Protein AF-A0A268BMJ1-F1 (afdb_monomer)

pLDDT: mean 73.11, std 14.6, range [40.25, 92.81]

Structure (mmCIF, N/CA/C/O backbone):
data_AF-A0A268BMJ1-F1
#
_entry.id   AF-A0A268BMJ1-F1
#
loop_
_atom_site.group_PDB
_atom_site.id
_atom_site.type_symbol
_atom_site.label_atom_id
_atom_site.label_alt_id
_atom_site.label_comp_id
_atom_site.label_asym_id
_atom_site.label_entity_id
_atom_site.label_seq_id
_atom_site.pdbx_PDB_ins_code
_atom_site.Cartn_x
_atom_site.Cartn_y
_atom_site.Cartn_z
_atom_site.occupancy
_atom_site.B_iso_or_equiv
_atom_site.auth_seq_id
_atom_site.auth_comp_id
_atom_site.auth_asym_id
_atom_site.auth_atom_id
_atom_site.pdbx_PDB_model_num
ATOM 1 N N . MET A 1 1 ? -12.497 -2.805 25.766 1.00 65.94 1 MET A N 1
ATOM 2 C CA . MET A 1 1 ? -13.176 -3.243 24.515 1.00 65.94 1 MET A CA 1
ATOM 3 C C . MET A 1 1 ? -14.167 -2.225 23.926 1.00 65.94 1 MET A C 1
ATOM 5 O O . MET A 1 1 ? -14.200 -2.080 22.712 1.00 65.94 1 MET A O 1
ATOM 9 N N . GLN A 1 2 ? -14.953 -1.469 24.716 1.00 75.50 2 GLN A N 1
ATOM 10 C CA . GLN A 1 2 ? -16.015 -0.579 24.180 1.00 75.50 2 GLN A CA 1
ATOM 11 C C . GLN A 1 2 ? -15.557 0.425 23.104 1.00 75.50 2 GLN A C 1
ATOM 13 O O . GLN A 1 2 ? -16.293 0.701 22.161 1.00 75.50 2 GLN A O 1
ATOM 18 N N . LYS A 1 3 ? -14.323 0.926 23.209 1.00 83.88 3 LYS A N 1
ATOM 19 C CA . LYS A 1 3 ? -13.743 1.883 22.258 1.00 83.88 3 LYS A CA 1
ATOM 20 C C . LYS A 1 3 ? -13.595 1.315 20.834 1.00 83.88 3 LYS A C 1
ATOM 22 O O . LYS A 1 3 ? -13.733 2.074 19.882 1.00 83.88 3 LYS A O 1
ATOM 27 N N . ILE A 1 4 ? -13.373 0.002 20.689 1.00 85.00 4 ILE A N 1
ATOM 28 C CA . ILE A 1 4 ? -13.319 -0.683 19.383 1.00 85.00 4 ILE A CA 1
ATOM 29 C C . ILE A 1 4 ? -14.701 -0.654 18.730 1.00 85.00 4 ILE A C 1
ATOM 31 O O . ILE A 1 4 ? -14.829 -0.207 17.596 1.00 85.00 4 ILE A O 1
ATOM 35 N N . SER A 1 5 ? -15.742 -1.048 19.468 1.00 84.62 5 SER A N 1
ATOM 36 C CA . SER A 1 5 ? -17.118 -1.028 18.960 1.00 84.62 5 SER A CA 1
ATOM 37 C C . SER A 1 5 ? -17.560 0.382 18.566 1.00 84.62 5 SER A C 1
ATOM 39 O O . SER A 1 5 ? -18.101 0.563 17.485 1.00 84.62 5 SER A O 1
ATOM 41 N N . THR A 1 6 ? -17.261 1.405 19.374 1.00 86.19 6 THR A N 1
ATOM 42 C CA . THR A 1 6 ? -17.581 2.796 19.004 1.00 86.19 6 THR A CA 1
ATOM 43 C C . THR A 1 6 ? -16.896 3.220 17.702 1.00 86.19 6 THR A C 1
ATOM 45 O O . THR A 1 6 ? -17.524 3.861 16.863 1.00 86.19 6 THR A O 1
ATOM 48 N N . TYR A 1 7 ? -15.632 2.838 17.512 1.00 85.69 7 TYR A N 1
ATOM 49 C CA . TYR A 1 7 ? -14.881 3.158 16.301 1.00 85.69 7 TYR A CA 1
ATOM 50 C C . TYR A 1 7 ? -15.445 2.450 15.058 1.00 85.69 7 TYR A C 1
ATOM 52 O O . TYR A 1 7 ? -15.630 3.089 14.023 1.00 85.69 7 TYR A O 1
ATOM 60 N N . VAL A 1 8 ? -15.764 1.156 15.155 1.00 85.56 8 VAL A N 1
ATOM 61 C CA . VAL A 1 8 ? -16.373 0.394 14.051 1.00 85.56 8 VAL A CA 1
ATOM 62 C C . VAL A 1 8 ? -17.733 0.995 13.675 1.00 85.56 8 VAL A C 1
ATOM 64 O O . VAL A 1 8 ? -17.970 1.301 12.507 1.00 85.56 8 VAL A O 1
ATOM 67 N N . GLU A 1 9 ? -18.598 1.278 14.645 1.00 86.00 9 GLU A N 1
ATOM 68 C CA . GLU A 1 9 ? -19.900 1.908 14.402 1.00 86.00 9 GLU A CA 1
ATOM 69 C C . GLU A 1 9 ? -19.781 3.277 13.723 1.00 86.00 9 GLU A C 1
ATOM 71 O O . GLU A 1 9 ? -20.530 3.561 12.786 1.00 86.00 9 GLU A O 1
ATOM 76 N N . GLU A 1 10 ? -18.820 4.105 14.136 1.00 86.88 10 GLU A N 1
ATOM 77 C CA . GLU A 1 10 ? -18.572 5.409 13.519 1.00 86.88 10 GLU A CA 1
ATOM 78 C C . GLU A 1 10 ? -18.155 5.263 12.046 1.00 86.88 10 GLU A C 1
ATOM 80 O O . GLU A 1 10 ? -18.724 5.920 11.170 1.00 86.88 10 GLU A O 1
ATOM 85 N N . GLN A 1 11 ? -17.228 4.347 11.742 1.00 85.31 11 GLN A N 1
ATOM 86 C CA . GLN A 1 11 ? -16.739 4.112 10.374 1.00 85.31 11 GLN A CA 1
ATOM 87 C C . GLN A 1 11 ? -17.820 3.551 9.435 1.00 85.31 11 GLN A C 1
ATOM 89 O O . GLN A 1 11 ? -17.830 3.822 8.225 1.00 85.31 11 GLN A O 1
ATOM 94 N N . PHE A 1 12 ? -18.756 2.779 9.982 1.00 83.56 12 PHE A N 1
ATOM 95 C CA . PHE A 1 12 ? -19.826 2.125 9.232 1.00 83.56 12 PHE A CA 1
ATOM 96 C C . PHE A 1 12 ? -21.176 2.861 9.308 1.00 83.56 12 PHE A C 1
ATOM 98 O O . PHE A 1 12 ? -22.149 2.383 8.731 1.00 83.56 12 PHE A O 1
ATOM 105 N N . SER A 1 13 ? -21.233 4.042 9.931 1.00 82.56 13 SER A N 1
ATOM 106 C CA . SER A 1 13 ? -22.466 4.822 10.136 1.00 82.56 13 SER A CA 1
ATOM 107 C C . SER A 1 13 ? -23.198 5.226 8.845 1.00 82.56 13 SER A C 1
ATOM 109 O O . SER A 1 13 ? -24.424 5.297 8.836 1.00 82.56 13 SER A O 1
ATOM 111 N N . ASP A 1 14 ? -22.483 5.435 7.732 1.00 82.38 14 ASP A N 1
ATOM 112 C CA . ASP A 1 14 ? -23.104 5.797 6.442 1.00 82.38 14 ASP A CA 1
ATOM 113 C C . ASP A 1 14 ? -23.727 4.612 5.676 1.00 82.38 14 ASP A C 1
ATOM 115 O O . ASP A 1 14 ? -24.247 4.800 4.571 1.00 82.38 14 ASP A O 1
ATOM 119 N N . LEU A 1 15 ? -23.595 3.377 6.174 1.00 78.31 15 LEU A N 1
ATOM 120 C CA . LEU A 1 15 ? -24.062 2.178 5.475 1.00 78.31 15 LEU A CA 1
ATOM 121 C C . LEU A 1 15 ? -25.439 1.728 5.972 1.00 78.31 15 LEU A C 1
ATOM 123 O O . LEU A 1 15 ? -25.711 1.795 7.169 1.00 78.31 15 LEU A O 1
ATOM 127 N N . PRO A 1 16 ? -26.300 1.209 5.077 1.00 77.31 16 PRO A N 1
ATOM 128 C CA . PRO A 1 16 ? -27.537 0.569 5.501 1.00 77.31 16 PRO A CA 1
ATOM 129 C C . PRO A 1 16 ? -27.223 -0.691 6.322 1.00 77.31 16 PRO A C 1
ATOM 131 O O . PRO A 1 16 ? -26.332 -1.457 5.952 1.00 77.31 16 PRO A O 1
ATOM 134 N N . GLU A 1 17 ? -27.982 -0.937 7.393 1.00 75.75 17 GLU A N 1
ATOM 135 C CA . GLU A 1 17 ? -27.951 -2.202 8.142 1.00 75.75 17 GLU A CA 1
ATOM 136 C C . GLU A 1 17 ? -28.555 -3.328 7.298 1.00 75.75 17 GLU A C 1
ATOM 138 O O . GLU A 1 17 ? -29.719 -3.705 7.424 1.00 75.75 17 GLU A O 1
ATOM 143 N N . THR A 1 18 ? -27.756 -3.844 6.371 1.00 81.62 18 THR A N 1
ATOM 144 C CA . THR A 1 18 ? -28.019 -5.116 5.705 1.00 81.62 18 THR A CA 1
ATOM 145 C C . THR A 1 18 ? -27.335 -6.234 6.483 1.00 81.62 18 THR A C 1
ATOM 147 O O . THR A 1 18 ? -26.334 -6.001 7.158 1.00 81.62 18 THR A O 1
ATOM 150 N N . GLU A 1 19 ? -27.839 -7.463 6.356 1.00 82.75 19 GLU A N 1
ATOM 151 C CA . GLU A 1 19 ? -27.267 -8.653 7.008 1.00 82.75 19 GLU A CA 1
ATOM 152 C C . GLU A 1 19 ? -25.744 -8.745 6.814 1.00 82.75 19 GLU A C 1
ATOM 154 O O . GLU A 1 19 ? -24.999 -8.934 7.766 1.00 82.75 19 GLU A O 1
ATOM 159 N N . GLN A 1 20 ? -25.269 -8.476 5.598 1.00 80.38 20 GLN A N 1
ATOM 160 C CA . GLN A 1 20 ? -23.849 -8.539 5.253 1.00 80.38 20 GLN A CA 1
ATOM 161 C C . GLN A 1 20 ? -23.012 -7.420 5.902 1.00 80.38 20 GLN A C 1
ATOM 163 O O . GLN A 1 20 ? -21.856 -7.646 6.246 1.00 80.38 20 GLN A O 1
ATOM 168 N N . VAL A 1 21 ? -23.573 -6.213 6.069 1.00 83.88 21 VAL A N 1
ATOM 169 C CA . VAL A 1 21 ? -22.890 -5.112 6.775 1.00 83.88 21 VAL A CA 1
ATOM 170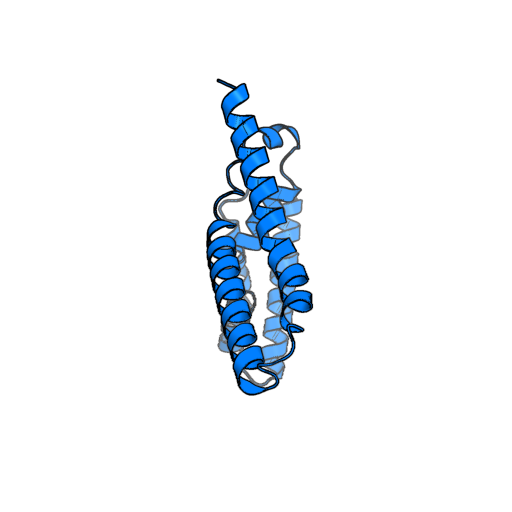 C C . VAL A 1 21 ? -22.774 -5.435 8.260 1.00 83.88 21 VAL A C 1
ATOM 172 O O . VAL A 1 21 ? -21.739 -5.159 8.857 1.00 83.88 21 VAL A O 1
ATOM 175 N N . VAL A 1 22 ? -23.805 -6.047 8.846 1.00 86.12 22 VAL A N 1
ATOM 176 C CA . VAL A 1 22 ? -23.778 -6.498 10.244 1.00 86.12 22 VAL A CA 1
ATOM 177 C C . VAL A 1 22 ? -22.715 -7.579 10.441 1.00 86.12 22 VAL A C 1
ATOM 179 O O . VAL A 1 22 ? -21.898 -7.455 11.348 1.00 86.12 22 VAL A O 1
ATOM 182 N N . THR A 1 23 ? -22.652 -8.582 9.558 1.00 87.12 23 THR A N 1
ATOM 183 C CA . THR A 1 23 ? -21.601 -9.612 9.606 1.00 87.12 23 THR A CA 1
ATOM 184 C C . THR A 1 23 ? -20.206 -9.002 9.501 1.00 87.12 23 THR A C 1
ATOM 186 O O . THR A 1 23 ? -19.344 -9.309 10.315 1.00 87.12 23 THR A O 1
ATOM 189 N N . LEU A 1 24 ? -19.995 -8.084 8.552 1.00 86.00 24 LEU A N 1
ATOM 190 C CA . LEU A 1 24 ? -18.697 -7.439 8.366 1.00 86.00 24 LEU A CA 1
ATOM 191 C C . LEU A 1 24 ? -18.264 -6.623 9.595 1.00 86.00 24 LEU A C 1
ATOM 193 O O . LEU A 1 24 ? -17.087 -6.617 9.946 1.00 86.00 24 LEU A O 1
ATOM 197 N N . LYS A 1 25 ? -19.199 -5.924 10.247 1.00 88.19 25 LYS A N 1
ATOM 198 C CA . LYS A 1 25 ? -18.912 -5.179 11.480 1.00 88.19 25 LYS A CA 1
ATOM 199 C C . LYS A 1 25 ? -18.435 -6.103 12.599 1.00 88.19 25 LYS A C 1
ATOM 201 O O . LYS A 1 25 ? -17.445 -5.775 13.247 1.00 88.19 25 LYS A O 1
ATOM 206 N N . GLU A 1 26 ? -19.109 -7.236 12.806 1.00 89.31 26 GLU A N 1
ATOM 207 C CA . GLU A 1 26 ? -18.706 -8.212 13.827 1.00 89.31 26 GLU A CA 1
ATOM 208 C C . GLU A 1 26 ? -17.348 -8.841 13.493 1.00 89.31 26 GLU A C 1
ATOM 210 O O . GLU A 1 26 ? -16.476 -8.863 14.353 1.00 89.31 26 GLU A O 1
ATOM 215 N N . GLU A 1 27 ? -17.093 -9.227 12.238 1.00 89.00 27 GLU A N 1
ATOM 216 C CA 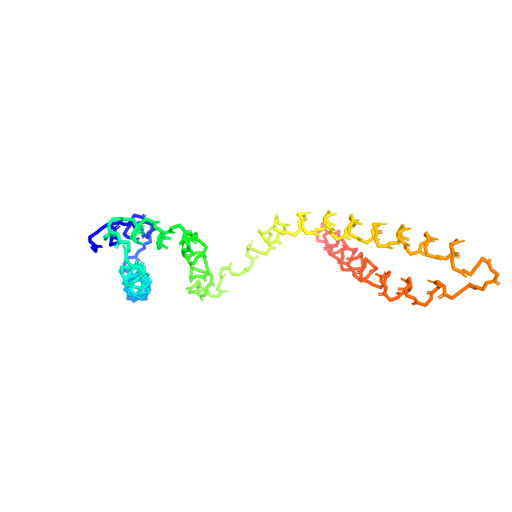. GLU A 1 27 ? -15.782 -9.767 11.832 1.00 89.00 27 GLU A CA 1
ATOM 217 C C . GLU A 1 27 ? -14.630 -8.782 12.099 1.00 89.00 27 GLU A C 1
ATOM 219 O O . GLU A 1 27 ? -13.568 -9.157 12.602 1.00 89.00 27 GLU A O 1
ATOM 224 N N . ILE A 1 28 ? -14.831 -7.500 11.776 1.00 89.56 28 ILE A N 1
ATOM 225 C CA . ILE A 1 28 ? -13.822 -6.457 12.009 1.00 89.56 28 ILE A CA 1
ATOM 226 C C . ILE A 1 28 ? -13.622 -6.219 13.504 1.00 89.56 28 ILE A C 1
ATOM 228 O O . ILE A 1 28 ? -12.490 -6.024 13.952 1.00 89.56 28 ILE A O 1
ATOM 232 N N . LYS A 1 29 ? -14.709 -6.218 14.275 1.00 90.88 29 LYS A N 1
ATOM 233 C CA . LYS A 1 29 ? -14.666 -6.046 15.723 1.00 90.88 29 LYS A CA 1
ATOM 234 C C . LYS A 1 29 ? -13.905 -7.194 16.382 1.00 90.88 29 LY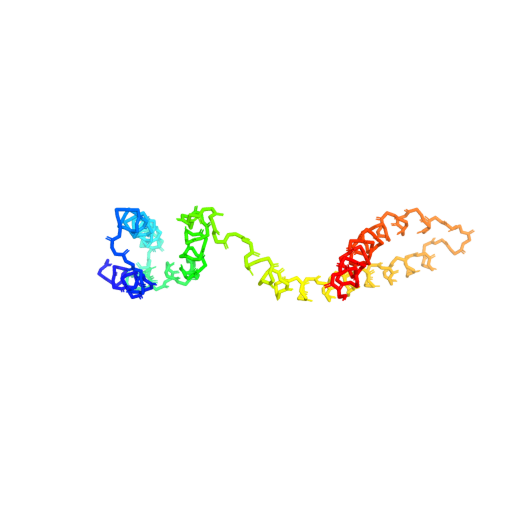S A C 1
ATOM 236 O O . LYS A 1 29 ? -12.965 -6.909 17.117 1.00 90.88 29 LYS A O 1
ATOM 241 N N . ASP A 1 30 ? -14.224 -8.441 16.051 1.00 91.00 30 ASP A N 1
ATOM 242 C CA . ASP A 1 30 ? -13.541 -9.625 16.579 1.00 91.00 30 ASP A CA 1
ATOM 243 C C . ASP A 1 30 ? -12.042 -9.596 16.246 1.00 91.00 30 ASP A C 1
ATOM 245 O O . ASP A 1 30 ? -11.200 -9.795 17.121 1.00 91.00 30 ASP A O 1
ATOM 249 N N . SER A 1 31 ? -11.687 -9.243 15.005 1.00 91.00 31 SER A N 1
ATOM 250 C CA . SER A 1 31 ? -10.284 -9.120 14.590 1.00 91.00 31 SER A CA 1
ATOM 251 C C . SER A 1 31 ? -9.533 -8.014 15.346 1.00 91.00 31 SER A C 1
ATOM 253 O O . SER A 1 31 ? -8.374 -8.190 15.734 1.00 91.00 31 SER A O 1
ATOM 255 N N . LEU A 1 32 ? -10.173 -6.864 15.576 1.00 89.94 32 LEU A N 1
ATOM 256 C CA . LEU A 1 32 ? -9.589 -5.774 16.360 1.00 89.94 32 LEU A CA 1
ATOM 257 C C . LEU A 1 32 ? -9.441 -6.144 17.840 1.00 89.94 32 LEU A C 1
ATOM 259 O O . LEU A 1 32 ? -8.445 -5.760 18.456 1.00 89.94 32 LEU A O 1
ATOM 263 N N . GLU A 1 33 ? -10.404 -6.871 18.407 1.00 91.50 33 GLU A N 1
ATOM 264 C CA . GLU A 1 33 ? -10.363 -7.346 19.792 1.00 91.50 33 GLU A CA 1
ATOM 265 C C . GLU A 1 33 ? -9.252 -8.381 20.001 1.00 91.50 33 GLU A C 1
ATOM 267 O O . GLU A 1 33 ? -8.495 -8.258 20.965 1.00 91.50 33 GLU A O 1
ATOM 272 N N . GLU A 1 34 ? -9.086 -9.329 19.075 1.00 92.50 34 GLU A N 1
ATOM 273 C CA . GLU A 1 34 ? -7.983 -10.298 19.082 1.00 92.50 34 GLU A CA 1
ATOM 274 C C . GLU A 1 34 ? -6.627 -9.578 19.048 1.00 92.50 34 GLU A C 1
ATOM 276 O O . GLU A 1 34 ? -5.772 -9.785 19.912 1.00 92.50 34 GLU A O 1
ATOM 281 N N . LYS A 1 35 ? -6.463 -8.622 18.129 1.00 91.00 35 LYS A N 1
ATOM 282 C CA . LYS A 1 35 ? -5.215 -7.859 17.992 1.00 91.00 35 LYS A CA 1
ATOM 283 C C . LYS A 1 35 ? -4.924 -6.967 19.203 1.00 91.00 35 LYS A C 1
ATOM 285 O O . LYS A 1 35 ? -3.768 -6.766 19.578 1.00 91.00 35 LYS A O 1
ATOM 290 N N . ALA A 1 36 ? -5.959 -6.411 19.832 1.00 90.56 36 ALA A N 1
ATOM 291 C CA . ALA A 1 36 ? -5.809 -5.682 21.087 1.00 90.56 36 ALA A CA 1
ATOM 292 C C . ALA A 1 36 ? -5.422 -6.629 22.236 1.00 90.56 36 ALA A C 1
ATOM 294 O O . ALA A 1 36 ? -4.573 -6.272 23.053 1.00 90.56 36 ALA A O 1
ATOM 295 N N . ALA A 1 37 ? -5.982 -7.840 22.285 1.00 91.00 37 ALA A N 1
ATOM 296 C CA . ALA A 1 37 ? -5.618 -8.854 23.271 1.00 91.00 37 ALA A CA 1
ATOM 297 C C . ALA A 1 37 ? -4.149 -9.278 23.159 1.00 91.00 37 ALA A C 1
ATOM 299 O O . ALA A 1 37 ? -3.462 -9.339 24.181 1.00 91.00 37 ALA A O 1
ATOM 300 N N . ASP A 1 38 ? -3.632 -9.440 21.942 1.00 92.81 38 ASP A N 1
ATOM 301 C CA . ASP A 1 38 ? -2.208 -9.704 21.710 1.00 92.81 38 ASP A CA 1
ATOM 302 C C . ASP A 1 38 ? -1.321 -8.600 22.301 1.00 92.81 38 ASP A C 1
ATOM 304 O O . ASP A 1 38 ? -0.327 -8.865 22.982 1.00 92.81 38 ASP A O 1
ATOM 308 N N . PHE A 1 39 ? -1.706 -7.334 22.125 1.00 89.81 39 PHE A N 1
ATOM 309 C CA . PHE A 1 39 ? -0.959 -6.219 22.704 1.00 89.81 39 PHE A CA 1
ATOM 310 C C . PHE A 1 39 ? -1.067 -6.126 24.226 1.00 89.81 39 PHE A C 1
ATOM 312 O O . PHE A 1 39 ? -0.127 -5.630 24.853 1.00 89.81 39 PHE A O 1
ATOM 319 N N . MET A 1 40 ? -2.153 -6.615 24.825 1.00 89.00 40 MET A N 1
ATOM 320 C CA . MET A 1 40 ? -2.251 -6.758 26.280 1.00 89.00 40 MET A CA 1
ATOM 321 C C . MET A 1 40 ? -1.315 -7.862 26.795 1.00 89.00 40 MET A C 1
ATOM 323 O O . MET A 1 40 ? -0.670 -7.676 27.827 1.00 89.00 40 MET A O 1
ATOM 327 N N . LEU A 1 41 ? -1.161 -8.970 26.057 1.00 90.06 41 LEU A N 1
ATOM 328 C CA . LEU A 1 41 ? -0.194 -10.030 26.384 1.00 90.06 41 LEU A CA 1
ATOM 329 C C . LEU A 1 41 ? 1.263 -9.555 26.287 1.00 90.06 41 LEU A C 1
ATOM 331 O O . LEU A 1 41 ? 2.102 -9.990 27.073 1.00 90.06 41 LEU A O 1
ATOM 335 N N . GLU A 1 42 ? 1.560 -8.606 25.396 1.00 87.56 42 GLU A N 1
ATOM 336 C CA . GLU A 1 42 ? 2.856 -7.907 25.339 1.00 87.56 42 GLU A CA 1
ATOM 337 C C . GLU A 1 42 ? 3.115 -6.982 26.551 1.00 87.56 42 GLU A C 1
ATOM 339 O O . GLU A 1 42 ? 4.150 -6.315 26.613 1.00 87.56 42 GLU A O 1
ATOM 344 N N . GLY A 1 43 ? 2.193 -6.919 27.515 1.00 86.94 43 GLY A N 1
ATOM 345 C CA . GLY A 1 43 ? 2.320 -6.120 28.731 1.00 86.94 43 GLY A CA 1
ATOM 346 C C . GLY A 1 43 ? 1.877 -4.664 28.580 1.00 86.94 43 GLY A C 1
ATOM 347 O O . GLY A 1 43 ? 2.219 -3.844 29.433 1.00 86.94 43 GLY A O 1
ATOM 348 N N . LYS A 1 44 ? 1.135 -4.314 27.516 1.00 84.62 44 LYS A N 1
ATOM 349 C CA . LYS A 1 44 ? 0.537 -2.973 27.380 1.00 84.62 44 LYS A CA 1
ATOM 350 C C . LYS A 1 44 ? -0.766 -2.862 28.167 1.00 84.62 44 LYS A C 1
ATOM 352 O O . LYS A 1 44 ? -1.456 -3.850 28.407 1.00 84.62 44 LYS A O 1
ATOM 357 N N . THR A 1 45 ? -1.117 -1.633 28.535 1.00 89.75 45 THR A N 1
ATOM 358 C CA . THR A 1 45 ? -2.427 -1.331 29.124 1.00 89.75 45 THR A CA 1
ATOM 359 C C . THR A 1 45 ? -3.536 -1.547 28.090 1.00 89.75 45 THR A C 1
ATOM 361 O O . THR A 1 45 ? -3.294 -1.436 26.886 1.00 89.75 45 THR A O 1
ATOM 364 N N . GLU A 1 46 ? -4.758 -1.840 28.542 1.00 85.56 46 GLU A N 1
ATOM 365 C CA . GLU A 1 46 ? -5.909 -2.054 27.651 1.00 85.56 46 GLU A CA 1
ATOM 366 C C . GLU A 1 46 ? -6.132 -0.857 26.710 1.00 85.56 46 GLU A C 1
ATOM 368 O O . GLU A 1 46 ? -6.376 -1.028 25.517 1.00 85.56 46 GLU A O 1
ATOM 373 N N . GLU A 1 47 ? -5.991 0.369 27.216 1.00 87.00 47 GLU A N 1
ATOM 374 C CA . GLU A 1 47 ? -6.200 1.579 26.418 1.00 87.00 47 GLU A CA 1
ATOM 375 C C . GLU A 1 47 ? -5.132 1.760 25.331 1.00 87.00 47 GLU A C 1
ATOM 377 O O . GLU A 1 47 ? -5.463 2.085 24.186 1.00 87.00 47 GLU A O 1
ATOM 382 N N . ASP A 1 48 ? -3.863 1.508 25.659 1.00 89.44 48 ASP A N 1
ATOM 383 C CA . ASP A 1 48 ? -2.755 1.595 24.704 1.00 89.44 48 ASP A CA 1
ATOM 384 C C . ASP A 1 48 ? -2.821 0.481 23.659 1.00 89.44 48 ASP A C 1
ATOM 386 O O . ASP A 1 48 ? -2.564 0.718 22.476 1.00 89.44 48 ASP A O 1
ATOM 390 N N . ALA A 1 49 ? -3.198 -0.726 24.082 1.00 90.31 49 ALA A N 1
ATOM 391 C CA . ALA A 1 49 ? -3.407 -1.871 23.209 1.00 90.31 49 ALA A CA 1
ATOM 392 C C . ALA A 1 49 ? -4.504 -1.592 22.175 1.00 90.31 49 ALA A C 1
ATOM 394 O O . ALA A 1 49 ? -4.291 -1.810 20.982 1.00 90.31 49 ALA A O 1
ATOM 395 N N . VAL A 1 50 ? -5.636 -1.027 22.607 1.00 88.25 50 VAL A N 1
ATOM 396 C CA . VAL A 1 50 ? -6.735 -0.640 21.711 1.00 88.25 50 VAL A CA 1
ATOM 397 C C . VAL A 1 50 ? -6.312 0.474 20.754 1.00 88.25 50 VAL A C 1
ATOM 399 O O . VAL A 1 50 ? -6.554 0.373 19.553 1.00 88.25 50 VAL A O 1
ATOM 402 N N . ASN A 1 51 ? -5.649 1.525 21.246 1.00 88.88 51 ASN A N 1
ATOM 403 C CA . ASN A 1 51 ? -5.171 2.608 20.381 1.00 88.88 51 ASN A CA 1
ATOM 404 C C . ASN A 1 51 ? -4.192 2.086 19.320 1.00 88.88 51 ASN A C 1
ATOM 406 O O . ASN A 1 51 ? -4.300 2.447 18.149 1.00 88.88 51 ASN A O 1
ATOM 410 N N . LYS A 1 52 ? -3.266 1.204 19.713 1.00 90.12 52 LYS A N 1
ATOM 411 C CA . LYS A 1 52 ? -2.317 0.581 18.789 1.00 90.12 52 LYS A CA 1
ATOM 412 C C . LYS A 1 52 ? -3.022 -0.327 17.782 1.00 90.12 52 LYS A C 1
ATOM 414 O O . LYS A 1 52 ? -2.702 -0.260 16.602 1.00 90.12 52 LYS A O 1
ATOM 419 N N . ALA A 1 53 ? -3.995 -1.129 18.212 1.00 88.94 53 ALA A N 1
ATOM 420 C CA . ALA A 1 53 ? -4.774 -1.983 17.319 1.00 88.94 53 ALA A CA 1
ATOM 421 C C . ALA A 1 53 ? -5.510 -1.162 16.251 1.00 88.94 53 ALA A C 1
ATOM 423 O O . ALA A 1 53 ? -5.437 -1.514 15.078 1.00 88.94 53 ALA A O 1
ATOM 424 N N . ILE A 1 54 ? -6.126 -0.036 16.627 1.00 87.19 54 ILE A N 1
ATOM 425 C CA . ILE A 1 54 ? -6.792 0.882 15.688 1.00 87.19 54 ILE A CA 1
ATOM 426 C C . ILE A 1 54 ? -5.788 1.461 14.680 1.00 87.19 54 ILE A C 1
ATOM 428 O O . ILE A 1 54 ? -6.040 1.439 13.476 1.00 87.19 54 ILE A O 1
ATOM 432 N N . VAL A 1 55 ? -4.631 1.939 15.147 1.00 88.19 55 VAL A N 1
ATOM 433 C CA . VAL A 1 55 ? -3.584 2.497 14.272 1.00 88.19 55 VAL A CA 1
ATOM 434 C C . VAL A 1 55 ? -3.023 1.437 13.319 1.00 88.19 55 VAL A C 1
ATOM 436 O O . VAL A 1 55 ? -2.903 1.699 12.123 1.00 88.19 55 VAL A O 1
ATOM 439 N N . ASP A 1 56 ? -2.723 0.239 13.823 1.00 86.19 56 ASP A N 1
ATOM 440 C CA . ASP A 1 56 ? -2.142 -0.851 13.035 1.00 86.19 56 ASP A CA 1
ATOM 441 C C . ASP A 1 56 ? -3.163 -1.518 12.100 1.00 86.19 56 ASP A C 1
ATOM 443 O O . ASP A 1 56 ? -2.766 -2.190 11.149 1.00 86.19 56 ASP A O 1
ATOM 447 N N . PHE A 1 57 ? -4.463 -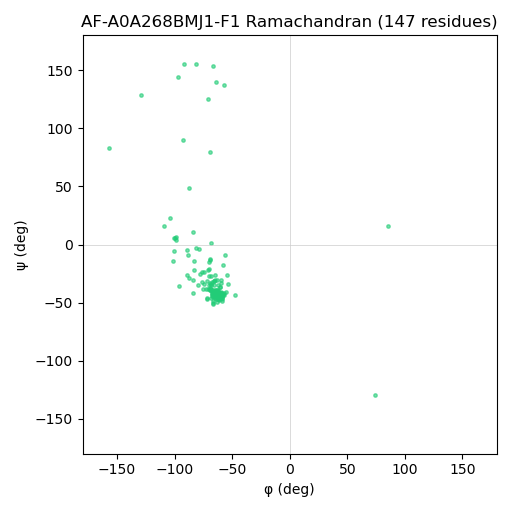1.434 12.390 1.00 84.75 57 PHE A N 1
ATOM 448 C CA . PHE A 1 57 ? -5.517 -1.877 11.470 1.00 84.75 57 PHE A CA 1
ATOM 449 C C . PHE A 1 57 ? -5.706 -0.859 10.339 1.00 84.75 57 PHE A C 1
ATOM 451 O O . PHE A 1 57 ? -5.969 -1.226 9.194 1.00 84.75 57 PHE A O 1
ATOM 458 N N . GLY A 1 58 ? -5.492 0.424 10.632 1.00 81.44 58 GLY A N 1
ATOM 459 C CA . GLY A 1 58 ? -5.464 1.471 9.627 1.00 81.44 58 GLY A CA 1
ATOM 460 C C . GLY A 1 58 ? -6.858 1.820 9.112 1.00 81.44 58 GLY A C 1
ATOM 461 O O . GLY A 1 58 ? -7.758 2.158 9.876 1.00 81.44 58 GLY A O 1
ATOM 462 N N . ASN A 1 59 ? -7.029 1.845 7.790 1.00 78.50 59 ASN A N 1
ATOM 463 C CA . ASN A 1 59 ? -8.141 2.554 7.166 1.00 78.50 59 ASN A CA 1
ATOM 464 C C . ASN A 1 59 ? -9.371 1.657 6.920 1.00 78.50 59 ASN A C 1
ATOM 466 O O . ASN A 1 59 ? -9.537 1.104 5.833 1.00 78.50 59 ASN A O 1
ATOM 470 N N . LEU A 1 60 ? -10.292 1.575 7.892 1.00 81.06 60 LEU A N 1
ATOM 471 C CA . LEU A 1 60 ? -11.588 0.876 7.739 1.00 81.06 60 LEU A CA 1
ATOM 472 C C . LEU A 1 60 ? -12.401 1.375 6.540 1.00 81.06 60 LEU A C 1
ATOM 474 O O . LEU A 1 60 ? -13.201 0.624 5.980 1.00 81.06 60 LEU A O 1
ATOM 478 N N . SER A 1 61 ? -12.193 2.625 6.113 1.00 74.56 61 SER A N 1
ATOM 479 C CA . SER A 1 61 ? -12.876 3.164 4.937 1.00 74.56 61 SER A CA 1
ATOM 480 C C . SER A 1 61 ? -12.472 2.449 3.638 1.00 74.56 61 SER A C 1
ATOM 482 O O . SER A 1 61 ? -13.282 2.370 2.710 1.00 74.56 61 SER A O 1
ATOM 484 N N . GLU A 1 62 ? -11.267 1.871 3.579 1.00 75.62 62 GLU A N 1
ATOM 485 C CA . GLU A 1 62 ? -10.812 1.046 2.457 1.00 75.62 62 GLU A CA 1
ATOM 486 C C . GLU A 1 62 ? -11.542 -0.298 2.443 1.00 75.62 62 GLU A C 1
ATOM 488 O O . GLU A 1 62 ? -12.133 -0.653 1.424 1.00 75.62 62 GLU A O 1
ATOM 493 N N . VAL A 1 63 ? -11.646 -0.958 3.601 1.00 81.62 63 VAL A N 1
ATOM 494 C CA . VAL A 1 63 ? -12.416 -2.203 3.776 1.00 81.62 63 VAL A CA 1
ATOM 495 C C . VAL A 1 63 ? -13.892 -1.990 3.416 1.00 81.62 63 VAL A C 1
ATOM 497 O O . VAL A 1 63 ? -14.470 -2.736 2.623 1.00 81.62 63 VAL A O 1
ATOM 500 N N . LYS A 1 64 ? -14.496 -0.898 3.901 1.00 81.38 64 LYS A N 1
ATOM 501 C CA . LYS A 1 64 ? -15.859 -0.466 3.545 1.00 81.38 64 LYS A CA 1
ATOM 502 C C . LYS A 1 64 ? -16.026 -0.266 2.039 1.00 81.38 64 LYS A C 1
ATOM 504 O O . LYS A 1 64 ? -17.033 -0.682 1.462 1.00 81.38 64 LYS A O 1
ATOM 509 N N . LYS A 1 65 ? -15.052 0.364 1.379 1.00 77.94 65 LYS A N 1
ATOM 510 C CA . LYS A 1 65 ? -15.075 0.598 -0.070 1.00 77.94 65 LYS A CA 1
ATOM 511 C C . LYS A 1 65 ? -14.961 -0.706 -0.854 1.00 77.94 65 LYS A C 1
ATOM 51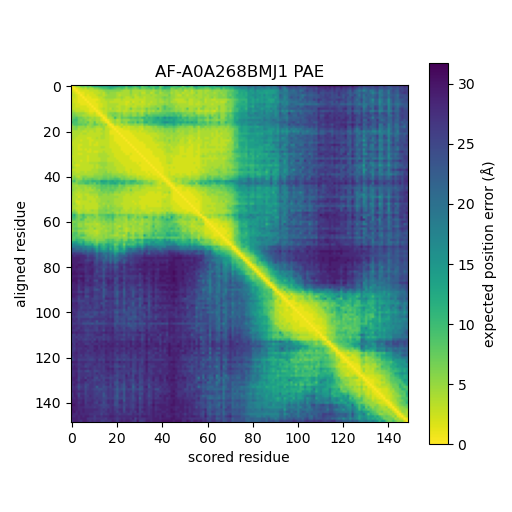3 O O . LYS A 1 65 ? -15.688 -0.870 -1.830 1.00 77.94 65 LYS A O 1
ATOM 518 N N . GLU A 1 66 ? -14.088 -1.622 -0.454 1.00 73.31 66 GLU A N 1
ATOM 519 C CA . GLU A 1 66 ? -13.956 -2.938 -1.086 1.00 73.31 66 GLU A CA 1
ATOM 520 C C . GLU A 1 66 ? -15.235 -3.764 -0.954 1.00 73.31 66 GLU A C 1
ATOM 522 O O . GLU A 1 66 ? -15.732 -4.297 -1.951 1.00 73.31 66 GLU A O 1
ATOM 527 N N . PHE A 1 67 ? -15.833 -3.779 0.235 1.00 77.12 67 PHE A N 1
ATOM 528 C CA . PHE A 1 67 ? -17.106 -4.445 0.483 1.00 77.12 67 PHE A CA 1
ATOM 529 C C . PHE A 1 67 ? -18.241 -3.867 -0.378 1.00 77.12 67 PHE A C 1
ATOM 531 O O . PHE A 1 67 ? -18.972 -4.613 -1.038 1.00 77.12 67 PHE A O 1
ATOM 538 N N . LEU A 1 68 ? -18.340 -2.533 -0.458 1.00 74.62 68 LEU A N 1
ATOM 539 C CA . LEU A 1 68 ? -19.271 -1.832 -1.349 1.00 74.62 68 LEU A CA 1
ATOM 540 C C . LEU A 1 68 ? -19.031 -2.163 -2.829 1.00 74.62 68 LEU A C 1
ATOM 542 O O . LEU A 1 68 ? -19.979 -2.172 -3.612 1.00 74.62 68 LEU A O 1
ATOM 546 N N . LEU A 1 69 ? -17.784 -2.407 -3.241 1.00 71.62 69 LEU A N 1
ATOM 547 C CA . LEU A 1 69 ? -17.448 -2.785 -4.615 1.00 71.62 69 LEU A CA 1
ATOM 548 C C . LEU A 1 69 ? -17.825 -4.237 -4.931 1.00 71.62 69 LEU A C 1
ATOM 550 O O . LEU A 1 69 ? -18.228 -4.503 -6.065 1.00 71.62 69 LEU A O 1
ATOM 554 N N . GLN A 1 70 ? -17.724 -5.152 -3.965 1.00 66.62 70 GLN A N 1
ATOM 555 C CA . GLN A 1 70 ? -18.131 -6.551 -4.136 1.00 66.62 70 GLN A CA 1
ATOM 556 C C . GLN A 1 70 ? -19.654 -6.728 -4.169 1.00 66.62 70 GLN A C 1
ATOM 558 O O . GLN A 1 70 ? -20.154 -7.514 -4.973 1.00 66.62 70 GLN A O 1
ATOM 563 N N . HIS A 1 71 ? -20.392 -5.971 -3.354 1.00 65.44 71 HIS A N 1
ATOM 564 C CA . HIS A 1 71 ? -21.837 -6.161 -3.169 1.00 65.44 71 HIS A CA 1
ATOM 565 C C . HIS A 1 71 ? -22.709 -5.179 -3.966 1.00 65.44 71 HIS A C 1
ATOM 567 O O . HIS A 1 71 ? -23.937 -5.194 -3.862 1.00 65.44 71 HIS A O 1
ATOM 573 N N . LYS A 1 72 ? -22.108 -4.342 -4.824 1.00 58.88 72 LYS A N 1
ATOM 574 C CA . LYS A 1 72 ? -22.863 -3.515 -5.772 1.00 58.88 72 LYS A CA 1
ATOM 575 C C . LYS A 1 72 ? -23.471 -4.402 -6.871 1.00 58.88 72 LYS A C 1
ATOM 577 O O . LYS A 1 72 ? -22.715 -5.089 -7.562 1.00 58.88 72 LYS A O 1
ATOM 582 N N . PRO A 1 73 ? -24.797 -4.365 -7.111 1.00 50.22 73 PRO A N 1
ATOM 583 C CA . PRO A 1 73 ? -25.405 -5.102 -8.214 1.00 50.22 73 PRO A CA 1
ATOM 584 C C . PRO A 1 73 ? -24.763 -4.688 -9.548 1.00 50.22 73 PRO A C 1
ATOM 586 O 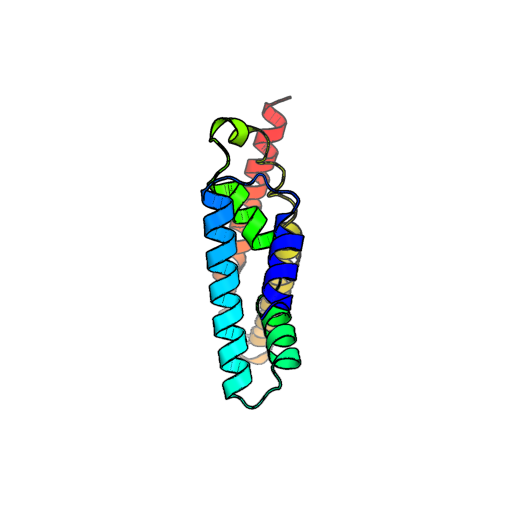O . PRO A 1 73 ? -24.486 -3.507 -9.795 1.00 50.22 73 PRO A O 1
ATOM 589 N N . LYS A 1 74 ? -24.490 -5.692 -10.393 1.00 51.59 74 LYS A N 1
ATOM 590 C CA . LYS A 1 74 ? -23.688 -5.631 -11.634 1.00 51.59 74 LYS A CA 1
ATOM 591 C C . LYS A 1 74 ? -24.164 -4.592 -12.665 1.00 51.59 74 LYS A C 1
ATOM 593 O O . LYS A 1 74 ? -23.428 -4.282 -13.601 1.00 51.59 74 LYS A O 1
ATOM 598 N N 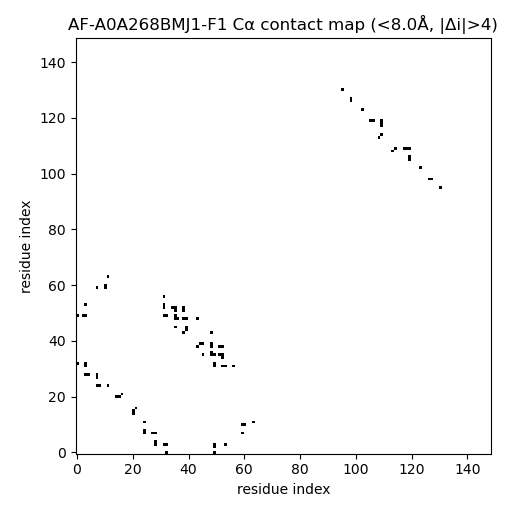. ASP A 1 75 ? -25.323 -3.981 -12.465 1.00 47.59 75 ASP A N 1
ATOM 599 C CA . ASP A 1 75 ? -25.989 -3.104 -13.432 1.00 47.59 75 ASP A CA 1
ATOM 600 C C . ASP A 1 75 ? -25.453 -1.659 -13.405 1.00 47.59 75 ASP A C 1
ATOM 602 O O . ASP A 1 75 ? -25.647 -0.885 -14.342 1.00 47.59 75 ASP A O 1
ATOM 606 N N . ALA A 1 76 ? -24.691 -1.291 -12.369 1.00 48.03 76 ALA A N 1
ATOM 607 C CA . ALA A 1 76 ? -24.047 0.023 -12.250 1.00 48.03 76 ALA A CA 1
ATOM 608 C C . ALA A 1 76 ? -22.555 0.030 -12.659 1.00 48.03 76 ALA A C 1
ATOM 610 O O . ALA A 1 76 ? -21.861 1.043 -12.486 1.00 48.03 76 ALA A O 1
ATOM 611 N N . ALA A 1 77 ? -22.039 -1.083 -13.199 1.00 47.38 77 ALA A N 1
ATOM 612 C CA . ALA A 1 77 ? -20.627 -1.254 -13.558 1.00 47.38 77 ALA A CA 1
ATOM 613 C C . ALA A 1 77 ? -20.180 -0.411 -14.773 1.00 47.38 77 ALA A C 1
ATOM 615 O O . ALA A 1 77 ? -18.985 -0.190 -14.975 1.00 47.38 77 ALA A O 1
ATOM 616 N N . THR A 1 78 ? -21.112 0.133 -15.561 1.00 45.91 78 THR A N 1
ATOM 617 C CA . THR A 1 78 ? -20.768 0.888 -16.779 1.00 45.91 78 THR A CA 1
ATOM 618 C C . THR A 1 78 ? -20.289 2.318 -16.489 1.00 45.91 78 THR A C 1
ATOM 620 O O . THR A 1 78 ? -19.505 2.868 -17.262 1.00 45.91 78 THR A O 1
ATOM 623 N N . LYS A 1 79 ? -20.676 2.934 -15.359 1.00 42.03 79 LYS A N 1
ATOM 624 C CA . LYS A 1 79 ? -20.381 4.363 -15.108 1.00 42.03 79 LYS A CA 1
ATOM 625 C C . LYS A 1 79 ? -19.043 4.624 -14.400 1.00 42.03 79 LYS A C 1
ATOM 627 O O . LYS A 1 79 ? -18.435 5.668 -14.615 1.00 42.03 79 LYS A O 1
ATOM 632 N N . ASN A 1 80 ? -18.529 3.670 -13.619 1.00 42.53 80 ASN A N 1
ATOM 633 C CA . ASN A 1 80 ? -17.381 3.891 -12.720 1.00 42.53 80 ASN A CA 1
ATOM 634 C C . ASN A 1 80 ? -16.050 3.307 -13.216 1.00 42.53 80 ASN A C 1
ATOM 636 O O . ASN A 1 80 ? -15.118 3.113 -12.444 1.00 42.53 80 ASN A O 1
ATOM 640 N N . ARG A 1 81 ? -15.902 3.093 -14.528 1.00 45.44 81 ARG A N 1
ATOM 641 C CA . ARG A 1 81 ? -14.590 2.807 -15.134 1.00 45.44 81 ARG A CA 1
ATOM 642 C C . ARG A 1 81 ? -13.649 4.028 -15.115 1.00 45.44 81 ARG A C 1
ATOM 644 O O . ARG A 1 81 ? -12.458 3.867 -15.341 1.00 45.44 81 ARG A O 1
ATOM 651 N N . LYS A 1 82 ? -14.178 5.230 -14.827 1.00 40.25 82 LYS A N 1
ATOM 652 C CA . LYS A 1 82 ? -13.433 6.503 -14.764 1.00 40.25 82 LYS A CA 1
ATOM 653 C C . LYS A 1 82 ? -12.718 6.781 -13.432 1.00 40.25 82 LYS A C 1
ATOM 655 O O . LYS A 1 82 ? -11.759 7.533 -13.443 1.00 40.25 82 LYS A O 1
ATOM 660 N N . GLN A 1 83 ? -13.117 6.182 -12.305 1.00 41.88 83 GLN A N 1
ATOM 661 C CA . GLN A 1 83 ? -12.500 6.493 -10.998 1.00 41.88 83 GLN A CA 1
ATOM 662 C C . GLN A 1 83 ? -11.278 5.614 -10.667 1.00 41.88 83 GLN A C 1
ATOM 664 O O . GLN A 1 83 ? -10.585 5.843 -9.682 1.00 41.88 83 GLN A O 1
ATOM 669 N N . LYS A 1 84 ? -10.963 4.631 -11.523 1.00 43.53 84 LYS A N 1
ATOM 670 C CA . LYS A 1 84 ? -9.708 3.862 -11.470 1.00 43.53 84 LYS A CA 1
ATOM 671 C C . LYS A 1 84 ? -8.550 4.577 -12.193 1.00 43.53 84 LYS A C 1
ATOM 673 O O . LYS A 1 84 ? -7.526 3.955 -12.452 1.00 43.53 84 LYS A O 1
ATOM 678 N N . GLU A 1 85 ? -8.722 5.848 -12.568 1.00 46.84 85 GLU A N 1
ATOM 679 C CA . GLU A 1 85 ? -7.673 6.658 -13.203 1.00 46.84 85 GLU A CA 1
ATOM 680 C C . GLU A 1 85 ? -6.780 7.363 -12.140 1.00 46.84 85 GLU A C 1
ATOM 682 O O . GLU A 1 85 ? -5.575 7.470 -12.363 1.00 46.84 85 GLU A O 1
ATOM 687 N N . ASP A 1 86 ? -7.286 7.691 -10.937 1.00 41.91 86 ASP A N 1
ATOM 688 C CA . ASP A 1 86 ? -6.564 8.544 -9.958 1.00 41.91 86 ASP A CA 1
ATOM 689 C C . ASP A 1 86 ? -5.616 7.849 -8.958 1.00 41.91 86 ASP A C 1
ATOM 691 O O . ASP A 1 86 ? -4.822 8.521 -8.310 1.00 41.91 86 ASP A O 1
ATOM 695 N N . MET A 1 87 ? -5.598 6.515 -8.858 1.00 41.69 87 MET A N 1
ATOM 696 C CA . MET A 1 87 ? -4.576 5.796 -8.059 1.00 41.69 87 MET A CA 1
ATOM 697 C C . MET A 1 87 ? -3.432 5.241 -8.927 1.00 41.69 87 MET A C 1
ATOM 699 O O . MET A 1 87 ? -2.538 4.548 -8.448 1.00 41.69 87 MET A O 1
ATOM 703 N N . SER A 1 88 ? -3.451 5.527 -10.233 1.00 44.50 88 SER A N 1
ATOM 704 C CA . SER A 1 88 ? -2.427 5.081 -11.190 1.00 44.50 88 SER A CA 1
ATOM 705 C C . SER A 1 88 ? -1.418 6.174 -11.552 1.00 44.50 88 SER A C 1
ATOM 707 O O . SER A 1 88 ? -0.355 5.873 -12.086 1.00 44.50 88 SER A O 1
ATOM 709 N N . THR A 1 89 ? -1.708 7.433 -11.221 1.00 46.75 89 THR A N 1
ATOM 710 C CA . THR A 1 89 ? -0.861 8.596 -11.526 1.00 46.75 89 THR A CA 1
ATOM 711 C C . THR A 1 89 ? 0.308 8.747 -10.549 1.00 46.75 89 THR A C 1
ATOM 713 O O . THR A 1 89 ? 1.411 9.064 -10.991 1.00 46.75 89 THR A O 1
ATOM 716 N N . LEU A 1 90 ? 0.127 8.401 -9.264 1.00 49.28 90 LEU A N 1
ATOM 717 C CA . LEU A 1 90 ? 1.236 8.278 -8.298 1.00 49.28 90 LEU A CA 1
ATOM 718 C C . LEU A 1 90 ? 2.202 7.136 -8.670 1.00 49.28 90 LEU A C 1
ATOM 720 O O . LEU A 1 90 ? 3.419 7.298 -8.601 1.00 49.28 90 LEU A O 1
ATOM 724 N N . ASN A 1 91 ? 1.666 6.011 -9.154 1.00 55.00 91 ASN A N 1
ATOM 725 C CA . ASN A 1 91 ? 2.452 4.849 -9.583 1.00 55.00 91 ASN A CA 1
ATOM 726 C C . ASN A 1 91 ? 3.211 5.085 -10.904 1.00 55.00 91 ASN A C 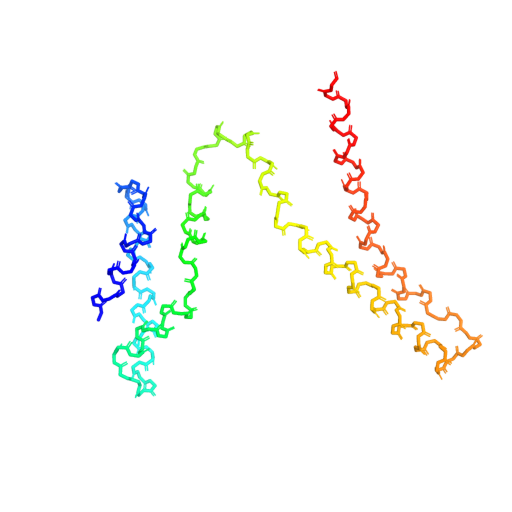1
ATOM 728 O O . ASN A 1 91 ? 4.307 4.561 -11.094 1.00 55.00 91 ASN A O 1
ATOM 732 N N . LEU A 1 92 ? 2.663 5.897 -11.814 1.00 56.47 92 LEU A N 1
ATOM 733 C CA . LEU A 1 92 ? 3.301 6.243 -13.089 1.00 56.47 92 LEU A CA 1
ATOM 734 C C . LEU A 1 92 ? 4.551 7.109 -12.895 1.00 56.47 92 LEU A C 1
ATOM 736 O O . LEU A 1 92 ? 5.590 6.811 -13.479 1.00 56.47 92 LEU A O 1
ATOM 740 N N . GLY A 1 93 ? 4.474 8.139 -12.046 1.00 59.53 93 GLY A N 1
ATOM 741 C CA . GLY A 1 93 ? 5.629 8.984 -11.724 1.00 59.53 93 GLY A CA 1
ATOM 742 C C . GLY A 1 93 ? 6.737 8.206 -11.013 1.00 59.53 93 GLY A C 1
ATOM 743 O O . GLY A 1 93 ? 7.906 8.319 -11.381 1.00 59.53 93 GLY A O 1
ATOM 744 N N . PHE A 1 94 ? 6.363 7.347 -10.060 1.00 64.62 94 PHE A N 1
ATOM 745 C CA . PHE A 1 94 ? 7.299 6.466 -9.362 1.00 64.62 94 PHE A CA 1
ATOM 746 C C . PHE A 1 94 ? 7.957 5.446 -10.304 1.00 64.62 94 PHE A C 1
ATOM 748 O O . PHE A 1 94 ? 9.166 5.247 -10.239 1.00 64.62 94 PHE A O 1
ATOM 755 N N . SER A 1 95 ? 7.202 4.856 -11.237 1.00 63.28 95 SER A N 1
ATOM 756 C CA . SER A 1 95 ? 7.739 3.919 -12.233 1.00 63.28 95 SER A CA 1
ATOM 757 C C . SER A 1 95 ? 8.708 4.597 -13.210 1.00 63.28 95 SER A C 1
ATOM 759 O O . SER A 1 95 ? 9.766 4.042 -13.507 1.00 63.28 95 SER A O 1
ATOM 761 N N . ILE A 1 96 ? 8.405 5.824 -13.651 1.00 76.19 96 ILE A N 1
ATOM 762 C CA . ILE A 1 96 ? 9.294 6.617 -14.514 1.00 76.19 96 ILE A CA 1
ATOM 763 C C . ILE A 1 96 ? 10.570 6.998 -13.756 1.00 76.19 96 ILE A C 1
ATOM 765 O O . ILE A 1 96 ? 11.666 6.759 -14.259 1.00 76.19 96 ILE A O 1
ATOM 769 N N . CYS A 1 97 ? 10.440 7.512 -12.531 1.00 75.50 97 CYS A N 1
ATOM 770 C CA . CYS A 1 97 ? 11.574 7.895 -11.691 1.00 75.50 97 CYS A CA 1
ATOM 771 C C . CYS A 1 97 ? 12.464 6.688 -11.348 1.00 75.50 97 CYS A C 1
ATOM 773 O O . CYS A 1 97 ? 13.680 6.746 -11.517 1.00 75.50 97 CYS A O 1
ATOM 775 N N . GLY A 1 98 ? 11.860 5.560 -10.965 1.00 73.25 98 GLY A N 1
ATOM 776 C CA . GLY A 1 98 ? 12.567 4.312 -10.686 1.00 73.25 98 GLY A CA 1
ATOM 777 C C . GLY A 1 98 ? 13.299 3.773 -11.914 1.00 73.25 98 GLY A C 1
ATOM 778 O O . GLY A 1 98 ? 14.476 3.436 -11.822 1.00 73.25 98 GLY A O 1
ATOM 779 N N . SER A 1 99 ? 12.655 3.766 -13.087 1.00 66.62 99 SER A N 1
ATOM 780 C CA . SER A 1 99 ? 13.317 3.351 -14.331 1.00 66.62 99 SER A CA 1
ATOM 781 C C . SER A 1 99 ? 14.485 4.272 -14.704 1.00 66.62 99 SER A C 1
ATOM 783 O O . SER A 1 99 ? 15.541 3.778 -15.090 1.00 66.62 99 SER A O 1
ATOM 785 N N . ALA A 1 100 ? 14.348 5.588 -14.512 1.00 79.25 100 ALA A N 1
ATOM 786 C CA . ALA A 1 100 ? 15.409 6.556 -14.775 1.00 79.25 100 ALA A CA 1
ATOM 787 C C . ALA A 1 100 ? 16.611 6.371 -13.833 1.00 79.25 100 ALA A C 1
ATOM 789 O O . ALA A 1 100 ? 17.755 6.403 -14.286 1.00 79.25 100 ALA A O 1
ATOM 790 N N . LEU A 1 101 ? 16.362 6.114 -12.545 1.00 82.50 101 LEU A N 1
ATOM 791 C CA . LEU A 1 101 ? 17.405 5.849 -11.549 1.00 82.50 101 LEU A CA 1
ATOM 792 C C . LEU A 1 101 ? 18.141 4.540 -11.864 1.00 82.50 101 LEU A C 1
ATOM 794 O O . LEU A 1 101 ? 19.372 4.502 -11.859 1.00 82.50 101 LEU A O 1
ATOM 798 N N . ILE A 1 102 ? 17.396 3.492 -12.228 1.00 78.94 102 ILE A N 1
ATOM 799 C CA . ILE A 1 102 ? 17.973 2.205 -12.626 1.00 78.94 102 ILE A CA 1
ATOM 800 C C . ILE A 1 102 ? 18.839 2.371 -13.876 1.00 78.94 102 ILE A C 1
ATOM 802 O O . ILE A 1 102 ? 19.966 1.896 -13.862 1.00 78.94 102 ILE A O 1
ATOM 806 N N . ILE A 1 103 ? 18.368 3.072 -14.917 1.00 76.75 103 ILE A N 1
ATOM 807 C CA . ILE A 1 103 ? 19.140 3.340 -16.145 1.00 76.75 103 ILE A CA 1
ATOM 808 C C . ILE A 1 103 ? 20.426 4.123 -15.831 1.00 76.75 103 ILE A C 1
ATOM 810 O O . ILE A 1 103 ? 21.484 3.790 -16.363 1.00 76.75 103 ILE A O 1
ATOM 814 N N . ALA A 1 104 ? 20.366 5.120 -14.945 1.00 81.44 104 ALA A N 1
ATOM 815 C CA . ALA A 1 104 ? 21.532 5.909 -14.547 1.00 81.44 104 ALA A CA 1
ATOM 816 C C . ALA A 1 104 ? 22.594 5.075 -13.802 1.00 81.44 104 ALA A C 1
ATOM 818 O O . ALA A 1 104 ? 23.778 5.155 -14.132 1.00 81.44 104 ALA A O 1
ATOM 819 N N . LEU A 1 105 ? 22.180 4.233 -12.846 1.00 80.25 105 LEU A N 1
ATOM 820 C CA . LEU A 1 105 ? 23.067 3.306 -12.122 1.00 80.25 105 LEU A CA 1
ATOM 821 C C . LEU A 1 105 ? 23.808 2.372 -13.085 1.00 80.25 105 LEU A C 1
ATOM 823 O O . LEU A 1 105 ? 24.989 2.073 -12.955 1.00 80.25 105 LEU A O 1
ATOM 827 N N . LEU A 1 106 ? 23.073 1.907 -14.070 1.00 73.12 106 LEU A N 1
ATOM 828 C CA . LEU A 1 106 ? 23.495 0.947 -15.058 1.00 73.12 106 LEU A CA 1
ATOM 829 C C . LEU A 1 106 ? 24.510 1.535 -16.069 1.00 73.12 106 LEU A C 1
ATOM 831 O O . LEU A 1 106 ? 25.508 0.888 -16.390 1.00 73.12 106 LEU A O 1
ATOM 835 N N . ILE A 1 107 ? 24.321 2.797 -16.483 1.00 76.19 107 ILE A N 1
ATOM 836 C CA . ILE A 1 107 ? 25.324 3.579 -17.234 1.00 76.19 107 ILE A CA 1
ATOM 837 C C . ILE A 1 107 ? 26.601 3.753 -16.399 1.00 76.19 107 ILE A C 1
ATOM 839 O O . ILE A 1 107 ? 27.709 3.596 -16.917 1.00 76.19 107 ILE A O 1
ATOM 843 N N . PHE A 1 108 ? 26.456 4.042 -15.103 1.00 79.94 108 PHE A N 1
ATOM 844 C CA . PHE A 1 108 ? 27.586 4.184 -14.185 1.00 79.94 108 PHE A CA 1
ATOM 8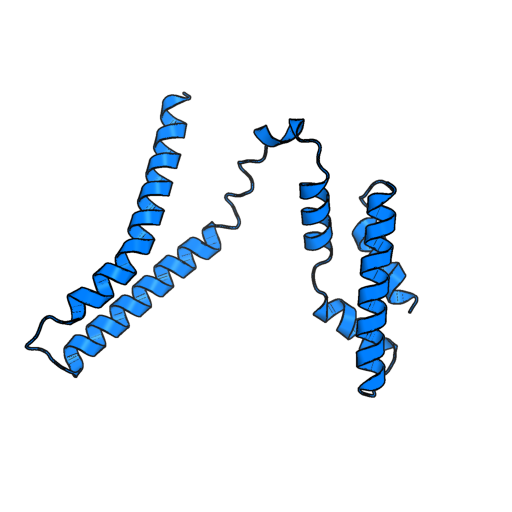45 C C . PHE A 1 108 ? 28.392 2.880 -14.058 1.00 79.94 108 PHE A C 1
ATOM 847 O O . PHE A 1 108 ? 29.619 2.906 -14.140 1.00 79.94 108 PHE A O 1
ATOM 854 N N . ILE A 1 109 ? 27.714 1.732 -13.948 1.00 75.38 109 ILE A N 1
ATOM 855 C CA . ILE A 1 109 ? 28.349 0.404 -13.928 1.00 75.38 109 ILE A CA 1
ATOM 856 C C . ILE A 1 109 ? 29.133 0.149 -15.223 1.00 75.38 109 ILE A C 1
ATOM 858 O O . ILE A 1 109 ? 30.277 -0.299 -15.161 1.00 75.38 109 ILE A O 1
ATOM 862 N N . ASN A 1 110 ? 28.557 0.473 -16.385 1.00 70.19 110 ASN A N 1
ATOM 863 C CA . ASN A 1 110 ? 29.221 0.300 -17.680 1.00 70.19 110 ASN A CA 1
ATOM 864 C C . ASN A 1 110 ? 30.519 1.121 -17.783 1.00 70.19 110 ASN A C 1
ATOM 866 O O . ASN A 1 110 ? 31.535 0.626 -18.262 1.00 70.19 110 ASN A O 1
ATOM 870 N N . MET A 1 111 ? 30.500 2.363 -17.291 1.00 71.12 111 MET A N 1
ATOM 871 C CA . MET A 1 111 ? 31.677 3.235 -17.279 1.00 71.12 111 MET A CA 1
ATOM 872 C C . MET A 1 111 ? 32.770 2.745 -16.315 1.00 71.12 111 MET A C 1
ATOM 874 O O . MET A 1 111 ? 33.951 2.909 -16.610 1.00 71.12 111 MET A O 1
ATOM 878 N N . TYR A 1 112 ? 32.390 2.155 -15.175 1.00 74.50 112 TYR A N 1
ATOM 879 C CA . TYR A 1 112 ? 33.335 1.760 -14.127 1.00 74.50 112 TYR A CA 1
ATOM 880 C C . TYR A 1 112 ? 33.979 0.387 -14.364 1.00 74.50 112 TYR A C 1
ATOM 882 O O . TYR A 1 112 ? 35.176 0.227 -14.142 1.00 74.50 112 TYR A O 1
ATOM 890 N N . TYR A 1 113 ? 33.206 -0.609 -14.807 1.00 69.06 113 TYR A N 1
ATOM 891 C CA . TYR A 1 113 ? 33.683 -1.995 -14.859 1.00 69.06 113 TYR A CA 1
ATOM 892 C C . TYR A 1 113 ? 34.228 -2.418 -16.224 1.00 69.06 113 TYR A C 1
ATOM 894 O O . TYR A 1 113 ? 35.164 -3.219 -16.275 1.00 69.06 113 TYR A O 1
ATOM 902 N N . THR A 1 114 ? 33.663 -1.950 -17.344 1.00 65.94 114 THR A N 1
ATOM 903 C CA . THR A 1 114 ? 34.096 -2.425 -18.672 1.00 65.94 114 THR A CA 1
ATOM 904 C C . THR A 1 114 ? 33.768 -1.416 -19.785 1.00 65.94 114 THR A C 1
ATOM 906 O O . THR A 1 114 ? 32.782 -1.580 -20.496 1.00 65.94 114 THR A O 1
ATOM 909 N N . PRO A 1 115 ? 34.605 -0.384 -20.007 1.00 65.69 115 PRO A N 1
ATOM 910 C CA . PRO A 1 115 ? 34.333 0.647 -21.016 1.00 65.69 115 PRO A CA 1
ATOM 911 C C . PRO A 1 115 ? 34.438 0.156 -22.474 1.00 65.69 115 PRO A C 1
ATOM 913 O O . PRO A 1 115 ? 34.009 0.867 -23.377 1.00 65.69 115 PRO A O 1
ATOM 916 N N . ASN A 1 116 ? 35.002 -1.036 -22.713 1.00 64.25 116 ASN A N 1
ATOM 917 C CA . ASN A 1 116 ? 35.264 -1.580 -24.052 1.00 64.25 116 ASN A CA 1
ATOM 918 C C . ASN A 1 116 ? 34.237 -2.627 -24.537 1.00 64.25 116 ASN A C 1
ATOM 920 O O . ASN A 1 116 ? 34.325 -3.035 -25.689 1.00 64.25 116 ASN A O 1
ATOM 924 N N . GLU A 1 117 ? 33.274 -3.055 -23.709 1.00 60.22 117 GLU A N 1
ATOM 925 C CA . GLU A 1 117 ? 32.275 -4.078 -24.076 1.00 60.22 117 GLU A CA 1
ATOM 926 C C . GLU A 1 117 ? 30.846 -3.609 -23.767 1.00 60.22 117 GLU A C 1
ATOM 928 O O . GLU A 1 117 ? 30.535 -3.198 -22.651 1.00 60.22 117 GLU A O 1
ATOM 933 N N . ILE A 1 118 ? 29.941 -3.700 -24.749 1.00 66.94 118 ILE A N 1
ATOM 934 C CA . ILE A 1 118 ? 28.571 -3.148 -24.684 1.00 66.94 118 ILE A CA 1
ATOM 935 C C . ILE A 1 118 ? 27.596 -4.161 -24.048 1.00 66.94 118 ILE A C 1
ATOM 937 O O . ILE A 1 118 ? 26.519 -4.451 -24.570 1.00 66.94 118 ILE A O 1
ATOM 941 N N . TRP A 1 119 ? 27.962 -4.734 -22.899 1.00 71.25 119 TRP A N 1
ATOM 942 C CA . TRP A 1 119 ? 27.120 -5.717 -22.194 1.00 71.25 119 TRP A CA 1
ATOM 943 C C . TRP A 1 119 ? 25.869 -5.087 -21.558 1.00 71.25 119 TRP A C 1
ATOM 945 O O . TRP A 1 119 ? 24.844 -5.737 -21.349 1.00 71.25 119 TRP A O 1
ATOM 955 N N . PHE A 1 120 ? 25.918 -3.779 -21.316 1.00 65.62 120 PHE A N 1
ATOM 956 C CA . PHE A 1 120 ? 24.841 -2.986 -20.737 1.00 65.62 120 PHE A CA 1
ATOM 957 C C . PHE A 1 120 ? 23.509 -3.020 -21.528 1.00 65.62 120 PHE A C 1
ATOM 959 O O . PHE A 1 120 ? 22.429 -2.718 -21.003 1.00 65.62 120 PHE A O 1
ATOM 966 N N . VAL A 1 121 ? 23.556 -3.437 -22.794 1.00 71.19 121 VAL A N 1
ATOM 967 C CA . VAL A 1 121 ? 22.383 -3.495 -23.668 1.00 71.19 121 VAL A CA 1
ATOM 968 C C . VAL A 1 121 ? 21.364 -4.564 -23.234 1.00 71.19 121 VAL A C 1
ATOM 970 O O . VAL A 1 121 ? 20.159 -4.378 -23.382 1.00 71.19 121 VAL A O 1
ATOM 973 N N . TYR A 1 122 ? 21.812 -5.680 -22.649 1.00 73.94 122 TYR A N 1
ATOM 974 C CA . TYR A 1 122 ? 20.912 -6.794 -22.325 1.00 73.94 122 TYR A CA 1
ATOM 975 C C . TYR A 1 122 ? 19.966 -6.485 -21.150 1.00 73.94 122 TYR A C 1
ATOM 977 O O . TYR A 1 122 ? 18.758 -6.698 -21.290 1.00 73.94 122 TYR A O 1
ATOM 985 N N . PRO A 1 123 ? 20.440 -5.923 -20.018 1.00 75.62 123 PRO A N 1
ATOM 986 C CA . PRO A 1 123 ? 19.555 -5.559 -18.912 1.00 75.62 123 PRO A CA 1
ATOM 987 C C . PRO A 1 123 ? 18.644 -4.374 -19.249 1.00 75.62 123 PRO A C 1
ATOM 989 O O . PRO A 1 123 ? 17.497 -4.332 -18.802 1.00 75.62 123 PRO A O 1
ATOM 992 N N . THR A 1 124 ? 19.116 -3.422 -20.063 1.00 72.38 124 THR A N 1
ATOM 993 C CA . THR A 1 124 ? 18.304 -2.259 -20.450 1.00 72.38 124 THR A CA 1
ATOM 994 C C . THR A 1 124 ? 17.075 -2.657 -21.224 1.00 72.38 124 THR A C 1
ATOM 996 O O . THR A 1 124 ? 16.001 -2.184 -20.873 1.00 72.38 124 THR A O 1
ATOM 999 N N . PHE A 1 125 ? 17.182 -3.547 -22.211 1.00 75.75 125 PHE A N 1
ATOM 1000 C CA . PHE A 1 125 ? 16.014 -3.992 -22.970 1.00 75.75 125 PHE A CA 1
ATOM 1001 C C . PHE A 1 125 ? 14.954 -4.677 -22.096 1.00 75.75 125 PHE A C 1
ATOM 1003 O O . PHE A 1 125 ? 13.762 -4.442 -22.300 1.00 75.75 125 PHE A O 1
ATOM 1010 N N . ALA A 1 126 ? 15.363 -5.453 -21.086 1.00 76.25 126 ALA A N 1
ATOM 1011 C CA . ALA A 1 126 ? 14.434 -6.070 -20.138 1.00 76.25 126 ALA A CA 1
ATOM 1012 C C . ALA A 1 126 ? 13.681 -5.022 -19.296 1.00 76.25 126 ALA A C 1
ATOM 1014 O O . ALA A 1 126 ? 12.475 -5.142 -19.078 1.00 76.25 126 ALA A O 1
ATOM 1015 N N . ILE A 1 127 ? 14.371 -3.959 -18.875 1.00 75.00 127 ILE A N 1
ATOM 1016 C CA . ILE A 1 127 ? 13.787 -2.869 -18.079 1.00 75.00 127 ILE A CA 1
ATOM 1017 C C . ILE A 1 127 ? 12.922 -1.940 -18.946 1.00 75.00 127 ILE A C 1
ATOM 1019 O O . ILE A 1 127 ? 11.854 -1.511 -18.512 1.00 75.00 127 ILE A O 1
ATOM 1023 N N . LEU A 1 128 ? 13.338 -1.661 -20.186 1.00 75.56 128 LEU A N 1
ATOM 1024 C CA . LEU A 1 128 ? 12.632 -0.789 -21.137 1.00 75.56 128 LEU A CA 1
ATOM 1025 C C . LEU A 1 128 ? 11.325 -1.408 -21.654 1.00 75.56 128 LEU A C 1
ATOM 1027 O O . LEU A 1 128 ? 10.426 -0.689 -22.089 1.00 75.56 128 LEU A O 1
ATOM 1031 N N . TRP A 1 129 ? 11.174 -2.729 -21.565 1.00 75.06 129 TRP A N 1
ATOM 1032 C CA . TRP A 1 129 ? 9.948 -3.415 -21.972 1.00 75.06 129 TRP A CA 1
ATOM 1033 C C . TRP A 1 129 ? 8.711 -2.964 -21.174 1.00 75.06 129 TRP A C 1
ATOM 1035 O O . TRP A 1 129 ? 7.615 -2.820 -21.723 1.00 75.06 129 TRP A O 1
ATOM 1045 N N . TRP A 1 130 ? 8.879 -2.678 -19.882 1.00 63.44 130 TRP A N 1
ATOM 1046 C CA . TRP A 1 130 ? 7.789 -2.274 -18.992 1.00 63.44 130 TRP A CA 1
ATOM 1047 C C . TRP A 1 130 ? 7.176 -0.898 -19.335 1.00 63.44 130 TRP A C 1
ATOM 1049 O O . TRP A 1 130 ? 5.956 -0.821 -19.523 1.00 63.44 130 TRP A O 1
ATOM 1059 N N . PRO A 1 131 ? 7.960 0.190 -19.501 1.00 75.12 131 PRO A N 1
ATOM 1060 C CA . PRO A 1 131 ? 7.422 1.485 -19.913 1.00 75.12 131 PRO A CA 1
ATOM 1061 C C . PRO A 1 131 ? 6.849 1.467 -21.336 1.00 75.12 131 PRO A C 1
ATOM 1063 O O . PRO A 1 131 ? 5.860 2.153 -21.592 1.00 75.12 131 PRO A O 1
ATOM 1066 N N . VAL A 1 132 ? 7.389 0.651 -22.247 1.00 74.62 132 VAL A N 1
ATOM 1067 C CA . VAL A 1 132 ? 6.845 0.500 -23.610 1.00 74.62 132 VAL A CA 1
ATOM 1068 C C . VAL A 1 132 ? 5.475 -0.182 -23.593 1.00 74.62 132 VAL A C 1
ATOM 1070 O O . VAL A 1 132 ? 4.539 0.300 -24.237 1.00 74.62 132 VAL A O 1
ATOM 1073 N N . SER A 1 133 ? 5.320 -1.256 -22.814 1.00 73.75 133 SER A N 1
ATOM 1074 C CA . SER A 1 133 ? 4.027 -1.923 -22.618 1.00 73.75 133 SER A CA 1
ATOM 1075 C C . SER A 1 133 ? 2.985 -0.961 -22.031 1.00 73.75 133 SER A C 1
ATOM 1077 O O . SER A 1 133 ? 1.874 -0.832 -22.558 1.00 73.75 133 SER A O 1
ATOM 1079 N N . MET A 1 134 ? 3.369 -0.187 -21.010 1.00 70.69 134 MET A N 1
ATOM 1080 C CA . MET A 1 134 ? 2.498 0.819 -20.396 1.00 70.69 134 MET A CA 1
ATOM 1081 C C . MET A 1 134 ? 2.123 1.943 -21.379 1.00 70.69 134 MET A C 1
ATOM 1083 O O . MET A 1 134 ? 0.954 2.332 -21.471 1.00 70.69 134 MET A O 1
ATOM 1087 N N . ALA A 1 135 ? 3.081 2.422 -22.178 1.00 73.38 135 ALA A N 1
ATOM 1088 C CA . ALA A 1 135 ? 2.848 3.422 -23.216 1.00 73.38 135 ALA A CA 1
ATOM 1089 C C . ALA A 1 135 ? 1.883 2.913 -24.301 1.00 73.38 135 ALA A C 1
ATOM 1091 O O . ALA A 1 135 ? 0.993 3.650 -24.732 1.00 73.38 135 ALA A O 1
ATOM 1092 N N . PHE A 1 136 ? 1.987 1.646 -24.711 1.00 73.62 136 PHE A N 1
ATOM 1093 C CA . PHE A 1 136 ? 1.076 1.057 -25.694 1.00 73.62 136 PHE A CA 1
ATOM 1094 C C . PHE A 1 136 ? -0.360 0.945 -25.162 1.00 73.62 136 PHE A C 1
ATOM 1096 O O . PHE A 1 136 ? -1.321 1.277 -25.867 1.00 73.62 136 PHE A O 1
ATOM 1103 N N . VAL A 1 137 ? -0.524 0.542 -23.900 1.00 68.56 137 VAL A N 1
ATOM 1104 C CA . VAL A 1 137 ? -1.835 0.521 -23.232 1.00 68.56 137 VAL A CA 1
ATOM 1105 C C . VAL A 1 137 ? -2.431 1.931 -23.165 1.00 68.56 137 VAL A C 1
ATOM 1107 O O . VAL A 1 137 ? -3.614 2.113 -23.479 1.00 68.56 137 VAL A O 1
ATOM 1110 N N . TRP A 1 138 ? -1.615 2.940 -22.853 1.00 64.44 138 TRP A N 1
ATOM 1111 C CA . TRP A 1 138 ? -2.035 4.341 -22.806 1.00 64.44 138 TRP A CA 1
ATOM 1112 C C . TRP A 1 138 ? -2.453 4.884 -24.184 1.00 64.44 138 TRP A C 1
ATOM 1114 O O . TRP A 1 138 ? -3.525 5.482 -24.327 1.00 64.44 138 TRP A O 1
ATOM 1124 N N . LEU A 1 139 ? -1.681 4.600 -25.236 1.00 67.56 139 LEU A N 1
ATOM 1125 C CA . LEU A 1 139 ? -2.011 4.991 -26.611 1.00 67.56 139 LEU A CA 1
ATOM 1126 C C . LEU A 1 139 ? -3.300 4.317 -27.111 1.00 67.56 139 LEU A C 1
ATOM 1128 O O . LEU A 1 139 ? -4.140 4.962 -27.750 1.00 67.56 139 LEU A O 1
ATOM 1132 N N . LYS A 1 140 ? -3.512 3.039 -26.774 1.00 62.09 140 LYS A N 1
ATOM 1133 C CA . LYS A 1 140 ? -4.736 2.298 -27.122 1.00 62.09 140 LYS A CA 1
ATOM 1134 C C . LYS A 1 140 ? -5.962 2.819 -26.365 1.00 62.09 140 LYS A C 1
ATOM 1136 O O . LYS A 1 140 ? -7.063 2.844 -26.921 1.00 62.09 140 LYS A O 1
ATOM 1141 N N . ALA A 1 141 ? -5.794 3.275 -25.124 1.00 59.88 141 ALA A N 1
ATOM 1142 C CA . ALA A 1 141 ? -6.850 3.942 -24.365 1.00 59.88 141 ALA A CA 1
ATOM 1143 C C . ALA A 1 141 ? -7.225 5.304 -24.979 1.00 59.88 141 ALA A C 1
ATOM 1145 O O . ALA A 1 141 ? -8.409 5.629 -25.088 1.00 59.88 141 ALA A O 1
ATOM 1146 N N . ARG A 1 142 ? -6.234 6.064 -25.460 1.00 56.62 142 ARG A N 1
ATOM 1147 C CA . ARG A 1 142 ? -6.442 7.377 -26.088 1.00 56.62 142 ARG A CA 1
ATOM 1148 C C . ARG A 1 142 ? -7.145 7.277 -27.449 1.00 56.62 142 ARG A C 1
ATOM 1150 O O . ARG A 1 142 ? -8.067 8.048 -27.702 1.00 56.62 142 ARG A O 1
ATOM 1157 N N . LYS A 1 143 ? -6.813 6.275 -28.279 1.00 52.81 143 LYS A N 1
ATOM 1158 C CA . LYS A 1 143 ? -7.513 6.021 -29.559 1.00 52.81 143 LYS A CA 1
ATOM 1159 C C . LYS A 1 143 ? -8.999 5.677 -29.388 1.00 52.81 143 LYS A C 1
ATOM 1161 O O . LYS A 1 143 ? -9.810 6.098 -30.206 1.00 52.81 143 LYS A O 1
ATOM 1166 N N . ARG A 1 144 ? -9.386 4.970 -28.318 1.00 54.22 144 ARG A N 1
ATOM 1167 C CA . ARG A 1 144 ? -10.804 4.646 -28.057 1.00 54.22 144 ARG A CA 1
ATOM 1168 C C . ARG A 1 144 ? -11.663 5.863 -27.695 1.00 54.22 144 ARG A C 1
ATOM 1170 O O . ARG A 1 144 ? -12.852 5.840 -27.981 1.00 54.22 144 ARG A O 1
ATOM 1177 N N . LYS A 1 145 ? -11.080 6.928 -27.124 1.00 49.38 145 LYS A N 1
ATOM 1178 C CA . LYS A 1 145 ? -11.801 8.182 -26.818 1.00 49.38 145 LYS A CA 1
ATOM 1179 C C . LYS A 1 145 ? -12.052 9.054 -28.063 1.00 49.38 145 LYS A C 1
ATOM 1181 O O . LYS A 1 145 ? -12.987 9.842 -28.047 1.00 49.38 145 LYS A O 1
ATOM 1186 N N . VAL A 1 146 ? -11.251 8.914 -29.125 1.00 56.25 146 VAL A N 1
ATOM 1187 C CA . VAL A 1 146 ? -11.379 9.718 -30.360 1.00 56.25 146 VAL A CA 1
ATOM 1188 C C . VAL A 1 146 ? -12.429 9.153 -31.323 1.00 56.25 146 VAL A C 1
ATOM 1190 O O . VAL A 1 146 ? -13.081 9.927 -32.001 1.00 56.25 146 VAL A O 1
ATOM 1193 N N . MET A 1 147 ? -12.649 7.834 -31.345 1.00 53.34 147 MET A N 1
ATOM 1194 C CA . MET A 1 147 ? -13.680 7.203 -32.194 1.00 53.34 147 MET A CA 1
ATOM 1195 C C . MET A 1 147 ? -15.112 7.260 -31.624 1.00 53.34 147 MET A C 1
ATOM 1197 O O . MET A 1 147 ? -16.030 6.766 -32.265 1.00 53.34 147 MET A O 1
ATOM 1201 N N . GLN A 1 148 ? -15.312 7.802 -30.416 1.00 52.19 148 GLN A N 1
ATOM 1202 C CA . GLN A 1 148 ? -16.641 7.964 -29.798 1.00 52.19 148 GLN A CA 1
ATOM 1203 C C . GLN A 1 148 ? -17.114 9.430 -29.734 1.00 52.19 148 GLN A C 1
ATOM 1205 O O . GLN A 1 148 ? -18.033 9.743 -28.978 1.00 52.19 148 GLN A O 1
ATOM 1210 N N . ARG A 1 149 ? -16.477 10.327 -30.493 1.00 46.16 149 ARG A N 1
ATOM 1211 C CA . ARG A 1 149 ? -16.980 11.668 -30.818 1.00 46.16 149 ARG A CA 1
ATOM 1212 C C . ARG A 1 149 ? -17.308 11.710 -32.299 1.00 46.16 149 ARG A C 1
ATOM 1214 O O . ARG A 1 149 ? -18.276 12.419 -32.631 1.00 46.16 149 ARG A O 1
#

Foldseek 3Di:
DVVLLVVLCVLCVVDDPDPVSVVVSVVSSVQLVVQLVVVVVVVDDSVVSSVVSDVVVPDVNVVVVVVCVVPPPPPPVPPPPPVVPPVCVVVVVVLVVVLVVVLVVLVVCCVPPPVPDPPSVPVNVVSVVVVVVVVVVVVVVVVVVVVVD

Sequence (149 aa):
MQKISTYVEEQFSDLPETEQVVTLKEEIKDSLEEKAADFMLEGKTEEDAVNKAIVDFGNLSEVKKEFLLQHKPKDAATKNRKQKEDMSTLNLGFSICGSALIIALLIFINMYYTPNEIWFVYPTFAILWWPVSMAFVWLKARKRKVMQR

Radius of gyration: 24.59 Å; Cα contacts (8 Å, |Δi|>4): 52; chains: 1; bounding box: 63×22×61 Å

Mean predicted aligned error: 16.69 Å

Secondary structure (DSSP, 8-state):
-HHHHHHHHHHHTTS---HHHHHHHHHHHHHHHHHHHHHHHTT--HHHHHHHHHHHH--HHHHHHHHHHHSS-GGGTTTGGGTTSTTSHHHHHHHHHHHHHHHHHHHHHHHHH-TT--TTHHHHHHHHHHHHHHHHHHHHHHHHHHTT-

Solvent-accessible surface area (backbone atoms only — not comparable to full-atom values): 8742 Å² total; per-residue (Å²): 114,71,69,56,55,54,49,53,51,62,75,49,61,91,53,74,90,41,74,68,54,53,50,50,51,51,55,52,46,53,55,44,50,53,50,17,50,53,34,35,74,74,70,41,52,71,68,57,13,44,54,48,32,52,61,75,68,52,63,62,66,54,58,52,50,53,52,53,63,71,71,48,68,80,85,62,62,83,75,60,72,67,71,72,55,74,78,49,56,66,52,49,55,51,51,52,52,51,51,51,52,52,53,51,53,49,53,51,48,38,66,72,76,42,79,88,58,83,66,64,56,64,63,47,55,65,60,51,47,57,60,50,53,52,49,52,54,51,53,57,57,54,55,60,63,61,78,75,112